Protein AF-A0A244CUK5-F1 (afdb_monomer_lite)

Radius of gyration: 18.72 Å; chains: 1; bounding box: 64×33×40 Å

Secondary structure (DSSP, 8-state):
--------------EEEEEEEE--TT--EEEEEETTT--EEEEEE-TT-SEEEEEE-GGGGSTTS-EEEEEE-SSSSS--EEEEEE-PEEEEGGG-

Foldseek 3Di:
DDDDDDPPPDPDFDKWFKDKAFAQLQQFKKWKAFPVPRHTPDIDTCPSPRIDIDIGGRVQQDQVGDIKMWTDDPPPPDDIDIDTSHGTDIDGPVVD

pLDDT: mean 86.73, std 11.19, range [50.38, 97.12]

Structure (mmCIF, N/CA/C/O backbone):
data_AF-A0A244CUK5-F1
#
_entry.id   AF-A0A244CUK5-F1
#
loop_
_atom_site.group_PDB
_atom_site.id
_atom_site.type_symbol
_atom_site.label_atom_id
_atom_site.label_alt_id
_atom_site.label_comp_id
_atom_site.label_asym_id
_atom_site.label_entity_id
_atom_site.label_seq_id
_atom_site.pdbx_PDB_ins_code
_atom_site.Cartn_x
_atom_site.Cartn_y
_atom_site.Cartn_z
_atom_site.occupancy
_atom_site.B_iso_or_equiv
_atom_site.auth_seq_id
_atom_site.auth_comp_id
_atom_site.auth_asym_id
_atom_site.auth_atom_id
_atom_site.pdbx_PDB_model_num
ATOM 1 N N . MET A 1 1 ? -50.022 21.338 20.702 1.00 50.38 1 MET A N 1
ATOM 2 C CA . MET A 1 1 ? -49.363 20.198 20.031 1.00 50.38 1 MET A CA 1
ATOM 3 C C . MET A 1 1 ? -47.882 20.530 19.966 1.00 50.38 1 MET A C 1
ATOM 5 O O . MET A 1 1 ? -47.525 21.461 19.260 1.00 50.38 1 MET A O 1
ATOM 9 N N . ILE A 1 2 ? -47.061 19.907 20.812 1.00 53.66 2 ILE A N 1
ATOM 10 C CA . ILE A 1 2 ? -45.627 20.213 20.910 1.00 53.66 2 ILE A CA 1
ATOM 11 C C . ILE A 1 2 ? -44.912 19.276 19.937 1.00 53.66 2 ILE A C 1
ATOM 13 O O . ILE A 1 2 ? -45.030 18.060 20.062 1.00 53.66 2 ILE A O 1
ATOM 17 N N . LEU A 1 3 ? -44.243 19.836 18.930 1.00 55.25 3 LEU A N 1
ATOM 18 C CA . LEU A 1 3 ? -43.384 19.070 18.033 1.00 55.25 3 LEU A CA 1
ATOM 19 C C . LEU A 1 3 ? -42.109 18.728 18.803 1.00 55.25 3 LEU A C 1
ATOM 21 O O . LEU A 1 3 ? -41.348 19.623 19.167 1.00 55.25 3 LEU A O 1
ATOM 25 N N . ASN A 1 4 ? -41.890 17.443 19.071 1.00 65.44 4 ASN A N 1
ATOM 26 C CA . ASN A 1 4 ? -40.603 16.986 19.574 1.00 65.44 4 ASN A CA 1
ATOM 27 C C . ASN A 1 4 ? -39.556 17.200 18.472 1.00 65.44 4 ASN A C 1
ATOM 29 O O . ASN A 1 4 ? -39.782 16.753 17.343 1.00 65.44 4 ASN A O 1
ATOM 33 N N . PRO A 1 5 ? -38.427 17.869 18.756 1.00 66.31 5 PRO A N 1
ATOM 34 C CA . PRO A 1 5 ? -37.363 17.994 17.777 1.00 66.31 5 PRO A CA 1
ATOM 35 C C . PRO A 1 5 ? -36.808 16.600 17.470 1.00 66.31 5 PRO A C 1
ATOM 37 O O . PRO A 1 5 ? -36.339 15.886 18.357 1.00 66.31 5 PRO A O 1
ATOM 40 N N . VAL A 1 6 ? -36.883 16.203 16.201 1.00 70.06 6 VAL A N 1
ATOM 41 C CA . VAL A 1 6 ? -36.191 15.018 15.695 1.00 70.06 6 VAL A CA 1
ATOM 42 C C . VAL A 1 6 ? -34.700 15.337 15.718 1.00 70.06 6 VAL A C 1
ATOM 44 O O . VAL A 1 6 ? -34.229 16.189 14.965 1.00 70.06 6 VAL A O 1
ATOM 47 N N . LEU A 1 7 ? -33.956 14.674 16.602 1.00 64.69 7 LEU A N 1
ATOM 48 C CA . LEU A 1 7 ? -32.498 14.689 16.573 1.00 64.69 7 LEU A CA 1
ATOM 49 C C . LEU A 1 7 ? -32.048 13.965 15.301 1.00 64.69 7 LEU A C 1
ATOM 51 O O . LEU A 1 7 ? -32.136 12.741 15.203 1.00 64.69 7 LEU A O 1
ATOM 55 N N . ILE A 1 8 ? -31.589 14.729 14.311 1.00 61.81 8 ILE A N 1
ATOM 56 C CA . ILE A 1 8 ? -30.888 14.177 13.153 1.00 61.81 8 ILE A CA 1
ATOM 57 C C . ILE A 1 8 ? -29.569 13.624 13.687 1.00 61.81 8 ILE A C 1
ATOM 59 O O . ILE A 1 8 ? -28.719 14.381 14.153 1.00 61.81 8 ILE A O 1
ATOM 63 N N . ASN A 1 9 ? -29.432 12.299 13.670 1.00 60.41 9 ASN A N 1
ATOM 64 C CA . ASN A 1 9 ? -28.214 11.611 14.070 1.00 60.41 9 ASN A CA 1
ATOM 65 C C . ASN A 1 9 ? -27.070 12.123 13.181 1.00 60.41 9 ASN A C 1
ATOM 67 O O . ASN A 1 9 ? -27.042 11.830 11.983 1.00 60.41 9 ASN A O 1
ATOM 71 N N . GLN A 1 10 ? -26.189 12.964 13.735 1.00 60.00 10 GLN A N 1
ATOM 72 C CA . GLN A 1 10 ? -25.032 13.476 13.008 1.00 60.00 10 GLN A CA 1
ATOM 73 C C . GLN A 1 10 ? -24.245 12.283 12.475 1.00 60.00 10 GLN A C 1
ATOM 75 O O . GLN A 1 10 ? -23.993 11.315 13.188 1.00 60.00 10 GLN A O 1
ATOM 80 N N . ALA A 1 11 ? -23.945 12.323 11.184 1.00 64.44 11 ALA A N 1
ATOM 81 C CA . ALA A 1 11 ? -23.496 11.176 10.427 1.00 64.44 11 ALA A CA 1
ATOM 82 C C . ALA A 1 11 ? -22.232 10.559 11.066 1.00 64.44 11 ALA A C 1
ATOM 84 O O . ALA A 1 11 ? -21.144 11.079 10.860 1.00 64.44 11 ALA A O 1
ATOM 85 N N . ALA A 1 12 ? -22.360 9.418 11.756 1.00 73.56 12 ALA A N 1
ATOM 86 C CA . ALA A 1 12 ? -21.266 8.744 12.470 1.00 73.56 12 ALA A CA 1
ATOM 87 C C . ALA A 1 12 ? -20.005 8.597 11.603 1.00 73.56 12 ALA A C 1
ATOM 89 O O . ALA A 1 12 ? -20.093 8.016 10.520 1.00 73.56 12 ALA A O 1
ATOM 90 N N . THR A 1 13 ? -18.875 9.157 12.036 1.00 79.38 13 THR A N 1
ATOM 91 C CA . THR A 1 13 ? -17.600 9.090 11.306 1.00 79.38 13 THR A CA 1
ATOM 92 C C . THR A 1 13 ? -17.207 7.632 11.073 1.00 79.38 13 THR A C 1
ATOM 94 O O . THR A 1 13 ? -17.436 6.777 11.933 1.00 79.38 13 THR A O 1
ATOM 97 N N . VAL A 1 14 ? -16.658 7.323 9.896 1.00 89.19 14 VAL A N 1
ATOM 98 C CA . VAL A 1 14 ? -16.207 5.961 9.577 1.00 89.19 14 VAL A CA 1
ATOM 99 C C . VAL A 1 14 ? -14.696 6.014 9.373 1.00 89.19 14 VAL A C 1
ATOM 101 O O . VAL A 1 14 ? -14.240 6.250 8.252 1.00 89.19 14 VAL A O 1
ATOM 104 N N . PRO A 1 15 ? -13.907 5.861 10.454 1.00 92.38 15 PRO A N 1
ATOM 105 C CA . PRO A 1 15 ? -12.462 5.970 10.366 1.00 92.38 15 PRO A CA 1
ATOM 106 C C . PRO A 1 15 ? -11.877 4.806 9.561 1.00 92.38 15 PRO A C 1
ATOM 108 O O . PRO A 1 15 ? -12.266 3.649 9.736 1.00 92.38 15 PRO A O 1
ATOM 111 N N . ALA A 1 16 ? -10.914 5.117 8.704 1.00 95.12 16 ALA A N 1
ATOM 112 C CA . ALA A 1 16 ? -10.184 4.163 7.885 1.00 95.12 16 ALA A CA 1
ATOM 113 C C . ALA A 1 16 ? -8.715 4.569 7.746 1.00 95.12 16 ALA A C 1
ATOM 115 O O . ALA A 1 16 ? -8.307 5.659 8.149 1.00 95.12 16 ALA A O 1
ATOM 116 N N . SER A 1 17 ? -7.935 3.667 7.163 1.00 95.62 17 SER A N 1
ATOM 117 C CA . SER A 1 17 ? -6.534 3.881 6.834 1.00 95.62 17 SER A CA 1
ATOM 118 C C . SER A 1 17 ? -6.397 4.222 5.358 1.00 95.62 17 SER A C 1
ATOM 120 O O . SER A 1 17 ? -6.954 3.525 4.513 1.00 95.62 17 SER A O 1
ATOM 122 N N . LEU A 1 18 ? -5.639 5.262 5.034 1.00 95.94 18 LEU A N 1
ATOM 123 C CA . LEU A 1 18 ? -5.354 5.676 3.668 1.00 95.94 18 LEU A CA 1
ATOM 124 C C . LEU A 1 18 ? -3.861 5.568 3.380 1.00 95.94 18 LEU A C 1
ATOM 126 O O . LEU A 1 18 ? -3.036 6.200 4.036 1.00 95.94 18 LEU A O 1
ATOM 130 N N . LEU A 1 19 ? -3.531 4.774 2.369 1.00 95.81 19 LEU A N 1
ATOM 131 C CA . LEU A 1 19 ? -2.199 4.712 1.798 1.00 95.81 19 LEU A CA 1
ATOM 132 C C . LEU A 1 19 ? -2.113 5.688 0.627 1.00 95.81 19 LEU A C 1
ATOM 134 O O . LEU A 1 19 ? -2.828 5.534 -0.365 1.00 95.81 19 LEU A O 1
ATOM 138 N N . HIS A 1 20 ? -1.202 6.650 0.738 1.00 94.25 20 HIS A N 1
ATOM 139 C CA . HIS A 1 20 ? -0.734 7.464 -0.375 1.00 94.25 20 HIS A CA 1
ATOM 140 C C . HIS A 1 20 ? 0.562 6.867 -0.904 1.00 94.25 20 HIS A C 1
ATOM 142 O O . HIS A 1 20 ? 1.560 6.818 -0.187 1.00 94.25 20 HIS A O 1
ATOM 148 N N . LEU A 1 21 ? 0.544 6.413 -2.151 1.00 92.25 21 LEU A N 1
ATOM 149 C CA . LEU A 1 21 ? 1.711 5.832 -2.791 1.00 92.25 21 LEU A CA 1
ATOM 150 C C . LEU A 1 21 ? 2.124 6.699 -3.979 1.00 92.25 21 LEU A C 1
ATOM 152 O O . LEU A 1 21 ? 1.352 6.858 -4.921 1.00 92.25 21 LEU A O 1
ATOM 156 N N . ASP A 1 22 ? 3.334 7.247 -3.905 1.00 91.69 22 ASP A N 1
ATOM 157 C CA . ASP A 1 22 ? 4.001 7.925 -5.016 1.00 91.69 22 ASP A CA 1
ATOM 158 C C . ASP A 1 22 ? 4.975 6.933 -5.660 1.00 91.69 22 ASP A C 1
ATOM 1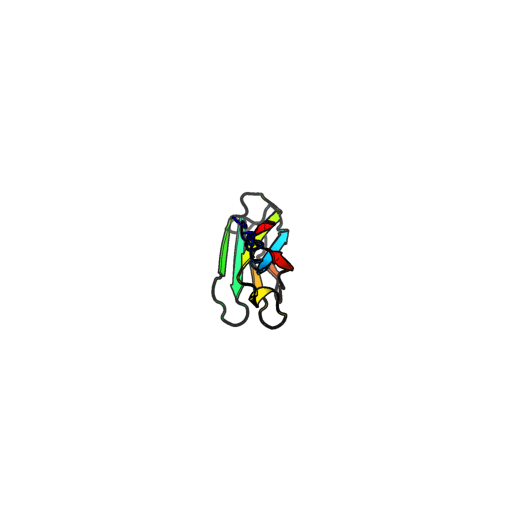60 O O . ASP A 1 22 ? 6.006 6.577 -5.081 1.00 91.69 22 ASP A O 1
ATOM 164 N N . VAL A 1 23 ? 4.574 6.388 -6.805 1.00 87.31 23 VAL A N 1
ATOM 165 C CA . VAL A 1 23 ? 5.342 5.421 -7.586 1.00 87.31 23 VAL A CA 1
ATOM 166 C C . VAL A 1 23 ? 5.966 6.100 -8.792 1.00 87.31 23 VAL A C 1
ATOM 168 O O . VAL A 1 23 ? 5.416 7.043 -9.362 1.00 87.31 23 VAL A O 1
ATOM 171 N N . ASP A 1 24 ? 7.098 5.557 -9.232 1.00 82.75 24 ASP A N 1
ATOM 172 C CA . ASP A 1 24 ? 7.624 5.881 -10.551 1.00 82.75 24 ASP A CA 1
ATOM 173 C C . ASP A 1 24 ? 6.543 5.560 -11.602 1.00 82.75 24 ASP A C 1
ATOM 175 O O . ASP A 1 24 ? 6.033 4.437 -11.602 1.00 82.75 24 ASP A O 1
ATOM 179 N N . PRO A 1 25 ? 6.152 6.503 -12.476 1.00 80.50 25 PRO A N 1
ATOM 180 C CA . PRO A 1 25 ? 5.165 6.226 -13.514 1.00 80.50 25 PRO A CA 1
ATOM 181 C C . PRO A 1 25 ? 5.614 5.144 -14.509 1.00 80.50 25 PRO A C 1
ATOM 183 O O . PRO A 1 25 ? 4.755 4.583 -15.187 1.00 80.50 25 PRO A O 1
ATOM 186 N N . ASN A 1 26 ? 6.913 4.830 -14.583 1.00 81.56 26 ASN A N 1
ATOM 187 C CA . ASN A 1 26 ? 7.424 3.709 -15.373 1.00 81.56 26 ASN A CA 1
ATOM 188 C C . ASN A 1 26 ? 7.299 2.362 -14.649 1.00 81.56 26 ASN A C 1
ATOM 190 O O . ASN A 1 26 ? 7.369 1.330 -15.301 1.00 81.56 26 ASN A O 1
ATOM 194 N N . ALA A 1 27 ? 7.087 2.338 -13.326 1.00 81.31 27 ALA A N 1
ATOM 195 C CA . ALA A 1 27 ? 6.779 1.084 -12.643 1.00 81.31 27 ALA A CA 1
ATOM 196 C C . ALA A 1 27 ? 5.467 0.538 -13.201 1.00 81.31 27 ALA A C 1
ATOM 198 O O . ALA A 1 27 ? 4.521 1.301 -13.358 1.00 81.31 27 ALA A O 1
ATOM 199 N N . GLU A 1 28 ? 5.360 -0.758 -13.468 1.00 84.12 28 GLU A N 1
ATOM 200 C CA . GLU A 1 28 ? 4.200 -1.289 -14.196 1.00 84.12 28 GLU A CA 1
ATOM 201 C C . GLU A 1 28 ? 3.090 -1.774 -13.265 1.00 84.12 28 GLU A C 1
ATOM 203 O O . GLU A 1 28 ? 1.895 -1.608 -13.551 1.00 84.12 28 GLU A O 1
ATOM 208 N N . ARG A 1 29 ? 3.466 -2.345 -12.116 1.00 91.25 29 ARG A N 1
ATOM 209 C CA . ARG A 1 29 ? 2.518 -2.804 -11.097 1.00 91.25 29 ARG A CA 1
ATOM 210 C C . ARG A 1 29 ? 3.072 -2.703 -9.687 1.00 91.25 29 ARG A C 1
ATOM 212 O O . ARG A 1 29 ? 4.277 -2.756 -9.454 1.00 91.25 29 ARG A O 1
ATOM 219 N N . PHE A 1 30 ? 2.157 -2.634 -8.730 1.00 94.44 30 PHE A N 1
ATOM 220 C CA . PHE A 1 30 ? 2.488 -2.658 -7.316 1.00 94.44 30 PHE A CA 1
ATOM 221 C C . PHE A 1 30 ? 1.584 -3.608 -6.540 1.00 94.44 30 PHE A C 1
ATOM 223 O O . PHE A 1 30 ? 0.430 -3.855 -6.901 1.00 94.44 30 PHE A O 1
ATOM 230 N N . MET A 1 31 ? 2.128 -4.141 -5.454 1.00 96.06 31 MET A N 1
ATOM 231 C CA . MET A 1 31 ? 1.420 -4.968 -4.491 1.00 96.06 31 MET A CA 1
ATOM 232 C C . MET A 1 31 ? 1.559 -4.363 -3.107 1.00 96.06 31 MET A C 1
ATOM 234 O O . MET A 1 31 ? 2.621 -3.867 -2.741 1.00 96.06 31 MET A O 1
ATOM 238 N N . VAL A 1 32 ? 0.488 -4.451 -2.332 1.00 96.88 32 VAL A N 1
ATOM 239 C CA . VAL A 1 32 ? 0.481 -4.109 -0.915 1.00 96.88 32 VAL A CA 1
ATOM 240 C C . VAL A 1 32 ? 0.167 -5.376 -0.147 1.00 96.88 32 VAL A C 1
ATOM 242 O O . VAL A 1 32 ? -0.840 -6.039 -0.415 1.00 96.88 32 VAL A O 1
ATOM 245 N N . ILE A 1 33 ? 1.034 -5.720 0.795 1.00 97.12 33 ILE A N 1
ATOM 246 C CA . ILE A 1 33 ? 0.899 -6.916 1.616 1.00 97.12 33 ILE A CA 1
ATOM 247 C C . ILE 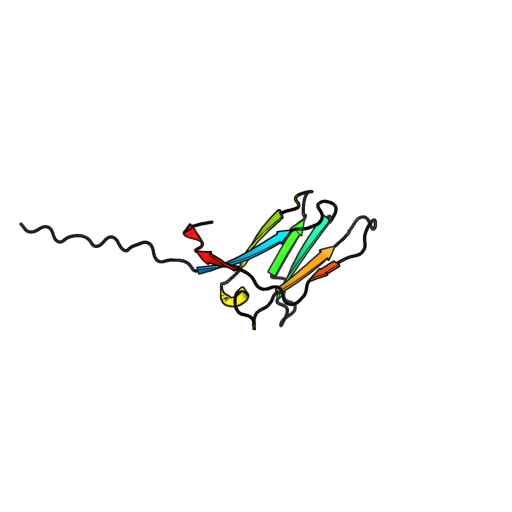A 1 33 ? 0.851 -6.551 3.096 1.00 97.12 33 ILE A C 1
ATOM 249 O O . ILE A 1 33 ? 1.450 -5.570 3.546 1.00 97.12 33 ILE A O 1
ATOM 253 N N . ASP A 1 34 ? 0.159 -7.385 3.860 1.00 95.75 34 ASP A N 1
ATOM 254 C CA . ASP A 1 34 ? 0.233 -7.376 5.310 1.00 95.75 34 ASP A CA 1
ATOM 255 C C . ASP A 1 34 ? 1.617 -7.878 5.732 1.00 95.75 34 ASP A C 1
ATOM 257 O O . ASP A 1 34 ? 1.990 -9.020 5.456 1.00 95.75 34 ASP A O 1
ATOM 261 N N . ARG A 1 35 ? 2.395 -7.029 6.406 1.00 93.75 35 ARG A N 1
ATOM 262 C CA . ARG A 1 35 ? 3.787 -7.341 6.749 1.00 93.75 35 ARG A CA 1
ATOM 263 C C . ARG A 1 35 ? 3.920 -8.548 7.681 1.00 93.75 35 ARG A C 1
ATOM 265 O O . ARG A 1 35 ? 4.912 -9.269 7.622 1.00 93.75 35 ARG A O 1
ATOM 272 N N . LYS A 1 36 ? 2.953 -8.755 8.579 1.00 91.88 36 LYS A N 1
ATOM 273 C CA . LYS A 1 36 ? 3.018 -9.810 9.602 1.00 91.88 36 LYS A CA 1
ATOM 274 C C . LYS A 1 36 ? 2.669 -11.176 9.035 1.00 91.88 36 LYS A C 1
ATOM 276 O O . LYS A 1 36 ? 3.254 -12.175 9.442 1.00 91.88 36 LYS A O 1
ATOM 281 N N . THR A 1 37 ? 1.694 -11.216 8.136 1.00 93.88 37 THR A N 1
ATOM 282 C CA . THR A 1 37 ? 1.115 -12.466 7.626 1.00 93.88 37 THR A CA 1
ATOM 283 C C . THR A 1 37 ? 1.528 -12.788 6.194 1.00 93.88 37 THR A C 1
ATOM 285 O O . THR A 1 37 ? 1.263 -13.893 5.730 1.00 93.88 37 THR A O 1
ATOM 288 N N . ALA A 1 38 ? 2.161 -11.840 5.496 1.00 94.06 38 ALA A N 1
ATOM 289 C CA . ALA A 1 38 ? 2.425 -11.880 4.059 1.00 94.06 38 ALA A CA 1
ATOM 290 C C . ALA A 1 38 ? 1.155 -12.022 3.195 1.00 94.06 38 ALA A C 1
ATOM 292 O O . ALA A 1 38 ? 1.234 -12.382 2.019 1.00 94.06 38 ALA A O 1
ATOM 293 N N . ALA A 1 39 ? -0.026 -11.734 3.755 1.00 96.31 39 ALA A N 1
ATOM 294 C CA . ALA A 1 39 ? -1.271 -11.754 3.005 1.00 96.31 39 ALA A CA 1
ATOM 295 C C . ALA A 1 39 ? -1.284 -10.621 1.970 1.00 96.31 39 ALA A C 1
ATOM 297 O O . ALA A 1 39 ? -0.991 -9.471 2.295 1.00 96.31 39 ALA A O 1
ATOM 298 N N . LEU A 1 40 ? -1.657 -10.935 0.728 1.00 96.94 40 LEU A N 1
ATOM 299 C CA . LEU A 1 40 ? -1.867 -9.926 -0.306 1.00 96.94 40 LEU A CA 1
ATOM 300 C C . LEU A 1 40 ? -3.136 -9.129 0.008 1.00 96.94 40 LEU A C 1
ATOM 302 O O . LEU A 1 40 ? -4.228 -9.694 0.036 1.00 96.94 40 LEU A O 1
ATOM 306 N N . LEU A 1 41 ? -2.989 -7.823 0.218 1.00 96.81 41 LEU A N 1
ATOM 307 C CA . LEU A 1 41 ? -4.100 -6.921 0.526 1.00 96.81 41 LEU A CA 1
ATOM 308 C C . LEU A 1 41 ? -4.567 -6.150 -0.706 1.00 96.81 41 LEU A C 1
ATOM 310 O O . LEU A 1 41 ? -5.757 -5.884 -0.854 1.00 96.81 41 LEU A O 1
ATOM 314 N N . TYR A 1 42 ? -3.637 -5.782 -1.589 1.00 96.62 42 TYR A N 1
ATOM 315 C CA . TYR A 1 42 ? -3.944 -5.040 -2.807 1.00 96.62 42 TYR A CA 1
ATOM 316 C C . TYR A 1 42 ? -2.938 -5.340 -3.918 1.00 96.62 42 TYR A C 1
ATOM 318 O O . TYR A 1 42 ? -1.761 -5.580 -3.657 1.00 96.62 42 TYR A O 1
ATOM 326 N N . HIS A 1 43 ? -3.400 -5.294 -5.164 1.00 95.62 43 HIS A N 1
ATOM 327 C CA . HIS A 1 43 ? -2.574 -5.445 -6.355 1.00 95.62 43 HIS A CA 1
ATOM 328 C C . HIS A 1 43 ? -3.200 -4.648 -7.499 1.00 95.62 43 HIS A C 1
ATOM 330 O O . HIS A 1 43 ? -4.379 -4.833 -7.800 1.00 95.62 43 HIS A O 1
ATOM 336 N N . SER A 1 44 ? -2.414 -3.787 -8.143 1.00 93.50 44 SER A N 1
ATOM 337 C CA . SER A 1 44 ? -2.852 -3.061 -9.335 1.00 93.50 44 SER A CA 1
ATOM 338 C C . SER A 1 44 ? -1.690 -2.753 -10.270 1.00 93.50 44 SER A C 1
ATOM 340 O O . SER A 1 44 ? -0.537 -2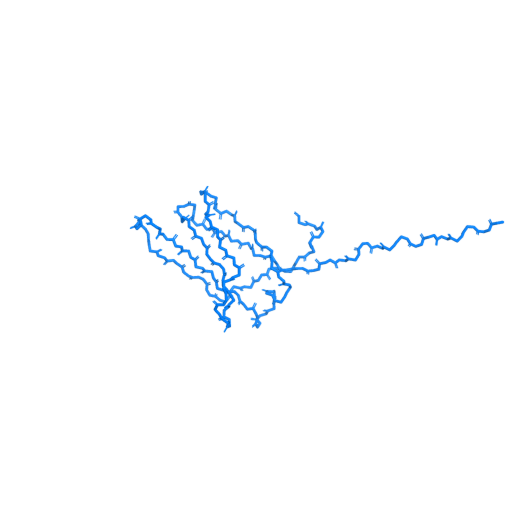.660 -9.848 1.00 93.50 44 SER A O 1
ATOM 342 N N . LYS A 1 45 ? -2.025 -2.543 -11.546 1.00 91.62 45 LYS A N 1
ATOM 343 C CA . LYS A 1 45 ? -1.147 -1.851 -12.490 1.00 91.62 45 LYS A CA 1
ATOM 344 C C . LYS A 1 45 ? -1.141 -0.353 -12.190 1.00 91.62 45 LYS A C 1
ATOM 346 O O . LYS A 1 45 ? -2.154 0.182 -11.735 1.00 91.62 45 LYS A O 1
ATOM 351 N N . THR A 1 46 ? -0.031 0.317 -12.467 1.00 89.31 46 THR A N 1
ATOM 352 C CA . THR A 1 46 ? 0.106 1.775 -12.294 1.00 89.31 46 THR A CA 1
ATOM 353 C C . THR A 1 46 ? -0.542 2.556 -13.440 1.00 89.31 46 THR A C 1
ATOM 355 O O . THR A 1 46 ? -1.022 3.666 -13.233 1.00 89.31 46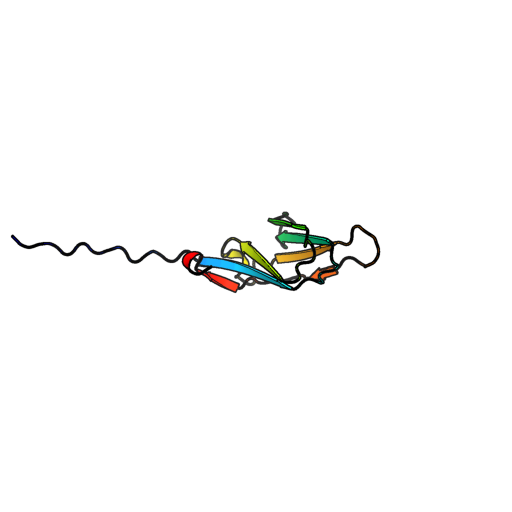 THR A O 1
ATOM 358 N N . LEU A 1 47 ? -0.567 1.972 -14.647 1.00 87.12 47 LEU A N 1
ATOM 359 C CA . LEU A 1 47 ? -1.075 2.582 -15.883 1.00 87.12 47 LEU A CA 1
ATOM 360 C C . LEU A 1 47 ? -0.468 3.971 -16.171 1.00 87.12 47 LEU A C 1
ATOM 362 O O . LEU A 1 47 ? -1.161 4.857 -16.672 1.00 87.12 47 LEU A O 1
ATOM 366 N N . GLY A 1 48 ? 0.807 4.178 -15.822 1.00 83.44 48 GLY A N 1
ATOM 367 C CA . GLY A 1 48 ? 1.498 5.460 -16.002 1.00 83.44 48 GLY A CA 1
ATOM 368 C C . GLY A 1 48 ? 1.109 6.547 -14.993 1.00 83.44 48 GLY A C 1
ATOM 369 O O . GLY A 1 48 ? 1.502 7.701 -15.154 1.00 83.44 48 GLY A O 1
ATOM 370 N N . GLN A 1 49 ? 0.318 6.220 -13.965 1.00 87.56 49 GLN A N 1
ATOM 371 C CA . GLN A 1 49 ? -0.032 7.147 -12.888 1.00 87.56 49 GLN A CA 1
ATOM 372 C C . GLN A 1 49 ? 0.998 7.061 -11.764 1.00 87.56 49 GLN A C 1
ATOM 374 O O . GLN A 1 49 ? 1.265 5.973 -11.256 1.00 87.56 49 GLN A O 1
ATOM 379 N N . SER A 1 50 ? 1.521 8.209 -11.332 1.00 88.25 50 SER A N 1
ATOM 380 C CA . SER A 1 50 ? 2.472 8.273 -10.215 1.00 88.25 50 SER A CA 1
ATOM 381 C C . SER A 1 50 ? 1.792 8.185 -8.851 1.00 88.25 50 SER A C 1
ATOM 383 O O . SER A 1 50 ? 2.334 7.597 -7.931 1.00 88.25 50 SER A O 1
ATOM 385 N N . ILE A 1 51 ? 0.583 8.731 -8.696 1.00 92.12 51 ILE A N 1
ATOM 386 C CA . ILE A 1 51 ? -0.076 8.808 -7.385 1.00 92.12 51 ILE A CA 1
ATOM 387 C C . ILE A 1 51 ? -1.220 7.807 -7.307 1.00 92.12 51 ILE A C 1
ATOM 389 O O . ILE A 1 51 ? -2.209 7.927 -8.029 1.00 92.12 51 ILE A O 1
ATOM 393 N N . HIS A 1 52 ? -1.123 6.886 -6.351 1.00 93.44 52 HIS A N 1
ATOM 394 C CA . HIS A 1 52 ? -2.163 5.913 -6.028 1.00 93.44 52 HIS A CA 1
ATOM 395 C C . HIS A 1 52 ? -2.676 6.133 -4.610 1.00 93.44 52 HIS A C 1
ATOM 397 O O . HIS A 1 52 ? -1.909 6.403 -3.684 1.00 93.44 52 HIS A O 1
ATOM 403 N N . LYS A 1 53 ? -3.992 6.005 -4.441 1.00 94.75 53 LYS A N 1
ATOM 404 C CA . LYS A 1 53 ? -4.664 6.081 -3.142 1.00 94.75 53 LYS A CA 1
ATOM 405 C C . LYS A 1 53 ? -5.411 4.785 -2.892 1.00 94.75 53 LYS A C 1
ATOM 407 O O . LYS A 1 53 ? -6.281 4.422 -3.681 1.00 94.75 53 LYS A O 1
ATOM 412 N N . VAL A 1 54 ? -5.086 4.104 -1.799 1.00 95.25 54 VAL A N 1
ATOM 413 C CA . VAL A 1 54 ? -5.728 2.835 -1.433 1.00 95.25 54 VAL A CA 1
ATOM 414 C C . VAL A 1 54 ? -6.224 2.914 0.002 1.00 95.25 54 VAL A C 1
ATOM 416 O O . VAL A 1 54 ? -5.485 3.313 0.899 1.00 95.25 54 VAL A O 1
ATOM 419 N N . VAL A 1 55 ? -7.486 2.546 0.212 1.00 95.94 55 VAL A N 1
ATOM 420 C CA . VAL A 1 55 ? -8.115 2.544 1.535 1.00 95.94 55 VAL A CA 1
ATOM 421 C C . VAL A 1 55 ? -8.059 1.138 2.123 1.00 95.94 55 VAL A C 1
ATOM 423 O O . VAL A 1 55 ? -8.431 0.164 1.471 1.00 95.94 55 VAL A O 1
ATOM 426 N N . PHE A 1 56 ? -7.634 1.052 3.377 1.00 95.19 56 PHE A N 1
ATOM 427 C CA . PHE A 1 56 ? -7.544 -0.165 4.170 1.00 95.19 56 PHE A CA 1
ATOM 428 C C . PHE A 1 56 ? -8.323 -0.027 5.492 1.00 95.19 56 PHE A C 1
ATOM 430 O O . PHE A 1 56 ? -8.686 1.083 5.899 1.00 95.19 56 PHE A O 1
ATOM 437 N N . PRO A 1 57 ? -8.576 -1.142 6.206 1.00 94.19 57 PRO A N 1
ATOM 438 C CA . PRO A 1 57 ? -9.085 -1.090 7.574 1.00 94.19 57 PRO A CA 1
ATOM 439 C C . PRO A 1 57 ? -8.182 -0.253 8.491 1.00 94.19 57 PRO A C 1
ATOM 441 O O . PRO A 1 57 ? -6.961 -0.333 8.382 1.00 94.19 57 PRO A O 1
ATOM 444 N N . LEU A 1 58 ? -8.787 0.467 9.444 1.00 94.50 58 LEU A N 1
ATOM 445 C CA . LEU A 1 58 ? -8.121 1.407 10.367 1.00 94.50 58 LEU A CA 1
ATOM 446 C C . LEU A 1 58 ? -6.883 0.841 11.089 1.00 94.50 58 LEU A C 1
ATOM 448 O O . LEU A 1 58 ? -5.991 1.587 11.491 1.00 94.50 58 LEU A O 1
ATOM 452 N N . GLN A 1 59 ? -6.820 -0.480 11.272 1.00 93.88 59 GLN A N 1
ATOM 453 C CA . GLN A 1 59 ? -5.687 -1.137 11.919 1.00 93.88 59 GLN A CA 1
ATOM 454 C C . GLN A 1 59 ? -4.349 -0.808 11.239 1.00 93.88 59 GLN A C 1
ATOM 456 O O . GLN A 1 59 ? -3.347 -0.721 11.936 1.00 93.88 59 GLN A O 1
ATOM 461 N N . TYR A 1 60 ? -4.330 -0.543 9.927 1.00 95.38 60 TYR A N 1
ATOM 462 C CA . TYR A 1 60 ? -3.101 -0.253 9.180 1.00 95.38 60 TYR A CA 1
ATOM 463 C C . TYR A 1 60 ? -2.546 1.170 9.384 1.00 95.38 60 TYR A C 1
ATOM 465 O O . TYR A 1 60 ? -1.518 1.535 8.811 1.00 95.38 60 TYR A O 1
ATOM 473 N N . SER A 1 61 ? -3.203 1.974 10.223 1.00 93.62 61 SER A N 1
ATOM 474 C CA . SER A 1 61 ? -2.703 3.261 10.723 1.00 93.62 61 SER A CA 1
ATOM 475 C C . SER A 1 61 ? -2.057 3.161 12.106 1.00 93.62 61 SER A C 1
ATOM 477 O O . SER A 1 61 ? -1.639 4.171 12.669 1.00 93.62 61 SER A O 1
ATOM 479 N N . ILE A 1 62 ? -1.968 1.956 12.676 1.00 90.31 62 ILE A N 1
ATOM 480 C CA . ILE A 1 62 ? -1.354 1.712 13.983 1.00 90.31 62 ILE A CA 1
ATOM 481 C C . ILE A 1 62 ? 0.057 1.138 13.761 1.00 90.31 62 ILE A C 1
ATOM 483 O O . ILE A 1 62 ? 0.198 0.222 12.951 1.00 90.31 62 ILE A O 1
ATOM 487 N N . PRO A 1 63 ? 1.101 1.605 14.479 1.00 83.19 63 PRO A N 1
ATOM 488 C CA . PRO A 1 63 ? 2.493 1.191 14.245 1.00 83.19 63 PRO A CA 1
ATOM 489 C C . PRO A 1 63 ? 2.733 -0.326 14.201 1.00 83.19 63 PRO A C 1
ATOM 491 O O . PRO A 1 63 ? 3.568 -0.811 13.437 1.00 83.19 63 PRO A O 1
ATOM 494 N N . ASP A 1 64 ? 1.968 -1.092 14.980 1.00 78.69 64 ASP A N 1
ATOM 495 C CA . ASP A 1 64 ? 2.092 -2.547 15.048 1.00 78.69 64 ASP A CA 1
ATOM 496 C C . ASP A 1 64 ? 1.489 -3.282 13.843 1.00 78.69 64 ASP A C 1
ATOM 498 O O . ASP A 1 64 ? 1.733 -4.475 13.676 1.00 78.69 64 ASP A O 1
ATOM 502 N N . ALA A 1 65 ? 0.701 -2.629 12.997 1.00 75.56 65 ALA A N 1
ATOM 503 C CA . ALA A 1 65 ? 0.081 -3.220 11.814 1.00 75.56 65 ALA A CA 1
ATOM 504 C C . ALA A 1 65 ? 0.534 -2.445 10.573 1.00 75.56 65 ALA A C 1
ATOM 506 O O . ALA A 1 65 ? -0.227 -1.729 9.937 1.00 75.56 65 ALA A O 1
ATOM 507 N N . SER A 1 66 ? 1.819 -2.586 10.253 1.00 85.06 66 SER A N 1
ATOM 508 C CA . SER A 1 66 ? 2.417 -1.965 9.073 1.00 85.06 66 SER A CA 1
ATOM 509 C C . SER A 1 66 ? 2.209 -2.793 7.808 1.00 85.06 66 SER A C 1
ATOM 511 O O . SER A 1 66 ? 2.031 -4.015 7.833 1.00 85.06 66 SER A O 1
ATOM 513 N N . LEU A 1 67 ? 2.254 -2.089 6.688 1.00 95.81 67 LEU A N 1
ATOM 514 C CA . LEU A 1 67 ? 2.204 -2.633 5.346 1.00 95.81 67 LEU A CA 1
ATOM 515 C C . LEU A 1 67 ? 3.615 -2.785 4.782 1.00 95.81 67 LEU A C 1
ATOM 517 O O . LEU A 1 67 ? 4.551 -2.093 5.189 1.00 95.81 67 LEU A O 1
ATOM 521 N N . CYS A 1 68 ? 3.741 -3.664 3.798 1.00 95.88 68 CYS A N 1
ATOM 522 C CA . CYS A 1 68 ? 4.875 -3.681 2.889 1.00 95.88 68 CYS A CA 1
ATOM 523 C C . CYS A 1 68 ? 4.359 -3.459 1.465 1.00 95.88 68 CYS A C 1
ATOM 525 O O . CYS A 1 68 ? 3.329 -4.016 1.074 1.00 95.88 68 CYS A O 1
ATOM 527 N N . VAL A 1 69 ? 5.053 -2.614 0.706 1.00 95.44 69 VAL A N 1
ATOM 528 C CA . VAL A 1 69 ? 4.725 -2.305 -0.686 1.00 95.44 69 VAL A CA 1
ATOM 529 C C . VAL A 1 69 ? 5.841 -2.816 -1.580 1.00 95.44 69 VAL A C 1
ATOM 531 O O . VAL A 1 69 ? 7.011 -2.525 -1.342 1.00 95.44 69 VAL A O 1
ATOM 534 N N . LEU A 1 70 ? 5.475 -3.557 -2.621 1.00 94.00 70 LEU A N 1
ATOM 535 C CA . LEU A 1 70 ? 6.392 -4.038 -3.648 1.00 94.00 70 LEU A CA 1
ATOM 536 C C . LEU A 1 70 ? 6.029 -3.414 -4.989 1.00 94.00 70 LEU A C 1
ATOM 538 O O . LEU A 1 70 ? 4.866 -3.444 -5.387 1.00 94.00 70 LEU A O 1
ATOM 542 N N . LEU A 1 71 ? 7.029 -2.894 -5.686 1.00 92.50 71 LEU A N 1
ATOM 543 C CA . LEU A 1 71 ? 6.950 -2.427 -7.061 1.00 92.50 71 LEU A CA 1
ATOM 544 C C . LEU A 1 71 ? 7.618 -3.464 -7.948 1.00 92.50 71 LEU A C 1
ATOM 546 O O . LEU A 1 71 ? 8.753 -3.869 -7.682 1.00 92.50 71 LEU A O 1
ATOM 550 N N . PHE A 1 72 ? 6.904 -3.886 -8.982 1.0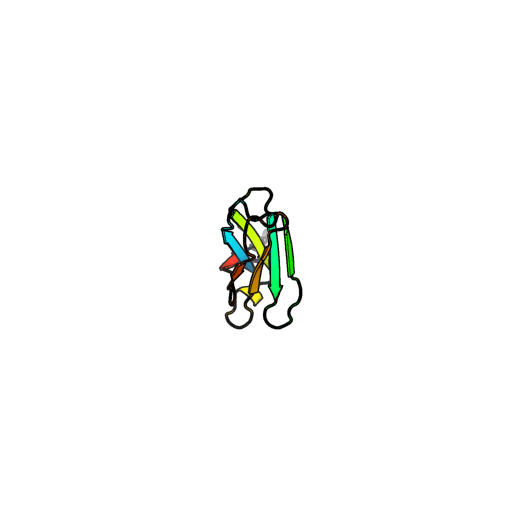0 88.31 72 PHE A N 1
ATOM 551 C CA . PHE A 1 72 ? 7.412 -4.828 -9.962 1.00 88.31 72 PHE A CA 1
ATOM 552 C C . PHE A 1 72 ? 7.528 -4.177 -11.326 1.00 88.31 72 PHE A C 1
ATOM 554 O O . PHE A 1 72 ? 6.701 -3.352 -11.722 1.00 88.31 72 PHE A O 1
ATOM 561 N N . ASP A 1 73 ? 8.547 -4.664 -12.007 1.00 82.50 73 ASP A N 1
ATOM 562 C CA . ASP A 1 73 ? 8.884 -4.403 -13.384 1.00 82.50 73 ASP A CA 1
ATOM 563 C C . ASP A 1 73 ? 8.702 -5.725 -14.142 1.00 82.50 73 ASP A C 1
ATOM 565 O O . ASP A 1 73 ? 9.281 -6.757 -13.785 1.00 82.50 73 ASP A O 1
ATOM 569 N N . ASP A 1 74 ? 7.787 -5.735 -15.094 1.00 83.69 74 ASP A N 1
ATOM 570 C CA . ASP A 1 74 ? 7.455 -6.840 -15.988 1.00 83.69 74 ASP A CA 1
ATOM 571 C C . ASP A 1 74 ? 8.263 -6.765 -17.307 1.00 83.69 74 ASP A C 1
ATOM 573 O O . ASP A 1 74 ? 8.518 -7.817 -17.909 1.00 83.69 74 ASP A O 1
ATOM 577 N N . ASP A 1 75 ? 8.709 -5.577 -17.736 1.00 84.00 75 ASP A N 1
ATOM 578 C CA . ASP A 1 75 ? 9.500 -5.358 -18.962 1.00 84.00 75 ASP A CA 1
ATOM 579 C C . ASP A 1 75 ? 11.027 -5.532 -18.798 1.00 84.00 75 ASP A C 1
ATOM 581 O O . ASP A 1 75 ? 11.728 -5.765 -19.790 1.00 84.00 75 ASP A O 1
ATOM 585 N N . ARG A 1 76 ? 11.513 -5.601 -17.549 1.00 80.12 76 ARG A N 1
ATOM 586 C CA . ARG A 1 76 ? 12.919 -5.812 -17.150 1.00 80.12 76 ARG A CA 1
ATOM 587 C C . ARG A 1 76 ? 13.826 -4.618 -17.444 1.00 80.12 76 ARG A C 1
ATOM 589 O O . ARG A 1 76 ? 15.045 -4.800 -17.538 1.00 80.12 76 ARG A O 1
ATOM 596 N N . GLU A 1 77 ? 13.265 -3.429 -17.613 1.00 82.06 77 GLU A N 1
ATOM 597 C CA . GLU A 1 77 ? 14.034 -2.194 -17.713 1.00 82.06 77 GLU A CA 1
ATOM 598 C C . GLU A 1 77 ? 14.563 -1.740 -16.345 1.00 82.06 77 GLU A C 1
ATOM 600 O O . GLU A 1 77 ? 15.644 -1.143 -16.265 1.00 82.06 77 GLU A O 1
ATOM 605 N N . PHE A 1 78 ? 13.863 -2.080 -15.259 1.00 81.38 78 PHE A N 1
ATOM 606 C CA . PHE A 1 78 ? 14.205 -1.679 -13.900 1.00 81.38 78 PHE A CA 1
ATOM 607 C C . PHE A 1 78 ? 14.174 -2.834 -12.894 1.00 81.38 78 PHE A C 1
ATOM 609 O O . PHE A 1 78 ? 13.543 -3.873 -13.057 1.00 81.38 78 PHE A O 1
ATOM 616 N N . GLU A 1 79 ? 14.878 -2.637 -11.781 1.00 84.00 79 GLU A N 1
ATOM 617 C CA . GLU A 1 79 ? 14.835 -3.571 -10.658 1.00 84.00 79 GLU A CA 1
ATOM 618 C C . GLU A 1 79 ? 13.566 -3.370 -9.826 1.00 84.00 79 GLU A C 1
ATOM 620 O O . GLU A 1 79 ? 13.122 -2.241 -9.586 1.00 84.00 79 GLU A O 1
ATOM 625 N N . SER A 1 80 ? 13.036 -4.471 -9.288 1.00 87.38 80 SER A N 1
ATOM 626 C CA . SER A 1 80 ? 11.954 -4.404 -8.305 1.00 87.38 80 SER A CA 1
ATOM 627 C C . SER A 1 80 ? 12.378 -3.595 -7.075 1.00 87.38 80 SER A C 1
ATOM 629 O O . SER A 1 80 ? 13.528 -3.662 -6.629 1.00 87.38 80 SER A O 1
ATOM 631 N N . LYS A 1 81 ? 11.435 -2.858 -6.485 1.00 90.75 81 LYS A N 1
ATOM 632 C CA . LYS A 1 81 ? 11.667 -2.087 -5.256 1.00 90.75 81 LYS A CA 1
ATOM 633 C C . LYS A 1 81 ? 10.682 -2.493 -4.176 1.00 90.75 81 LYS A C 1
ATOM 635 O O . LYS A 1 81 ? 9.538 -2.829 -4.462 1.00 90.75 81 LYS A O 1
ATOM 640 N N . MET A 1 82 ? 11.125 -2.426 -2.927 1.00 93.31 82 MET A N 1
ATOM 641 C CA . MET A 1 82 ? 10.299 -2.736 -1.767 1.00 93.31 82 MET A CA 1
ATOM 642 C C . MET A 1 82 ? 10.408 -1.622 -0.731 1.00 93.31 82 MET A C 1
ATOM 644 O O . MET A 1 82 ? 11.509 -1.159 -0.431 1.00 93.31 82 MET A O 1
ATOM 648 N N . ALA A 1 83 ? 9.270 -1.235 -0.166 1.00 93.31 83 ALA A N 1
ATOM 649 C CA . ALA A 1 83 ? 9.186 -0.336 0.971 1.00 93.31 83 ALA A CA 1
ATOM 650 C C . ALA A 1 83 ? 8.514 -1.074 2.137 1.00 93.31 83 ALA A C 1
ATOM 652 O O . ALA A 1 83 ? 7.362 -1.496 2.035 1.00 93.31 83 ALA A O 1
ATOM 653 N N . ASP A 1 84 ? 9.262 -1.267 3.223 1.00 93.56 84 ASP A N 1
ATOM 654 C CA . ASP A 1 84 ? 8.803 -1.966 4.426 1.00 93.56 84 ASP A CA 1
ATOM 655 C C . ASP A 1 84 ? 8.356 -0.974 5.511 1.00 93.56 84 ASP A C 1
ATOM 657 O O . ASP A 1 84 ? 8.726 0.200 5.484 1.00 93.56 84 ASP A O 1
ATOM 661 N N . HIS A 1 85 ? 7.593 -1.465 6.491 1.00 93.31 85 HIS A N 1
ATOM 662 C CA . HIS A 1 85 ? 7.124 -0.699 7.647 1.00 93.31 85 HIS A CA 1
ATOM 663 C C . HIS A 1 85 ? 6.294 0.546 7.286 1.00 93.31 85 HIS A C 1
ATOM 665 O O . HIS A 1 85 ? 6.356 1.575 7.960 1.00 93.31 85 HIS A O 1
ATOM 671 N N . ILE A 1 86 ? 5.468 0.443 6.245 1.00 94.31 86 ILE A N 1
ATOM 672 C CA . ILE A 1 86 ? 4.606 1.539 5.802 1.00 94.31 86 ILE A CA 1
ATOM 673 C C . ILE A 1 86 ? 3.401 1.679 6.734 1.00 94.31 86 ILE A C 1
ATOM 675 O O . ILE A 1 86 ? 2.698 0.705 7.011 1.00 94.31 86 ILE A O 1
ATOM 679 N N . LEU A 1 87 ? 3.163 2.904 7.201 1.00 94.56 87 LEU A N 1
ATOM 680 C CA . LEU A 1 87 ? 2.028 3.279 8.040 1.00 94.56 87 LEU A CA 1
ATOM 681 C C . LEU A 1 87 ? 1.054 4.133 7.228 1.00 94.56 87 LEU A C 1
ATOM 683 O O . LEU A 1 87 ? 1.477 5.057 6.538 1.00 94.56 87 LEU A O 1
ATOM 687 N N . CYS A 1 88 ? -0.239 3.826 7.310 1.00 94.94 88 CYS A N 1
ATOM 688 C CA . CYS A 1 88 ? -1.270 4.607 6.632 1.00 94.94 88 CYS A CA 1
ATOM 689 C C . CYS A 1 88 ? -1.733 5.803 7.466 1.00 94.94 88 CYS A C 1
ATOM 691 O O . CYS A 1 88 ? -1.813 5.721 8.695 1.00 94.94 88 CYS A O 1
ATOM 693 N N . ASP A 1 89 ? -2.206 6.848 6.798 1.00 94.44 89 ASP A N 1
ATOM 694 C CA . ASP A 1 89 ? -2.871 7.970 7.455 1.00 94.44 89 ASP A CA 1
ATOM 695 C C . ASP A 1 89 ? -4.273 7.575 7.929 1.00 94.44 89 ASP A C 1
ATOM 697 O O . ASP A 1 89 ? -4.982 6.828 7.255 1.00 94.44 89 ASP A O 1
ATOM 701 N N . THR A 1 90 ? -4.698 8.075 9.090 1.00 94.75 90 THR A N 1
ATOM 702 C CA . THR A 1 90 ? -6.087 7.912 9.546 1.00 94.75 90 THR A CA 1
ATOM 703 C C . THR A 1 90 ? -6.970 8.979 8.915 1.00 94.75 90 THR A C 1
ATOM 705 O O . THR A 1 90 ? -6.717 10.172 9.074 1.00 94.75 90 THR A O 1
ATOM 708 N N . VAL A 1 91 ? -8.039 8.555 8.246 1.00 94.38 91 VAL A N 1
ATOM 709 C CA . VAL A 1 91 ? -8.999 9.437 7.568 1.00 94.38 91 VAL A CA 1
ATOM 710 C C . VAL A 1 91 ? -10.437 9.037 7.883 1.00 94.38 91 VAL A C 1
ATOM 712 O O . VAL A 1 91 ? -10.700 7.901 8.272 1.00 94.38 91 VAL A O 1
ATOM 715 N N . ASP A 1 92 ? -11.387 9.954 7.699 1.00 92.38 92 ASP A N 1
ATOM 716 C CA . ASP A 1 92 ? -12.814 9.614 7.674 1.00 92.38 92 ASP A CA 1
ATOM 717 C C . ASP A 1 92 ? -13.223 9.295 6.233 1.00 92.38 92 ASP A C 1
ATOM 719 O O . ASP A 1 92 ? -13.086 10.144 5.350 1.00 92.38 92 ASP A O 1
ATOM 723 N N . LEU A 1 93 ? -13.753 8.092 5.995 1.00 85.62 93 LEU A N 1
ATOM 724 C CA . LEU A 1 93 ? -14.210 7.647 4.673 1.00 85.62 93 LEU A CA 1
ATOM 725 C C . LEU A 1 93 ? -15.235 8.581 4.031 1.00 85.62 93 LEU A C 1
ATOM 727 O O . LEU A 1 93 ? -15.371 8.586 2.814 1.00 85.62 93 LEU A O 1
ATOM 731 N N . LYS A 1 94 ? -15.965 9.370 4.821 1.00 82.56 94 LYS A N 1
ATOM 732 C CA . LYS A 1 94 ? -16.942 10.329 4.287 1.00 82.56 94 LYS A CA 1
ATOM 733 C C . LYS A 1 94 ? -16.315 11.558 3.633 1.00 82.56 94 LYS A C 1
ATOM 735 O O . LYS A 1 94 ? -17.035 12.310 2.984 1.00 82.56 94 LYS A O 1
ATOM 740 N N . LEU A 1 95 ? -15.025 11.793 3.863 1.00 73.31 95 LEU A N 1
ATOM 741 C CA . LEU A 1 95 ? -14.288 12.967 3.392 1.00 73.31 95 LEU A CA 1
ATOM 742 C C . LEU A 1 95 ? -13.346 12.651 2.217 1.00 73.31 95 LEU A C 1
ATOM 744 O O . LEU A 1 95 ? -12.610 13.541 1.789 1.00 73.31 95 LEU A O 1
ATOM 748 N N . LEU A 1 96 ? -13.353 11.404 1.733 1.00 69.31 96 LEU A N 1
ATOM 749 C CA . LEU A 1 96 ? -12.558 10.915 0.602 1.00 69.31 96 LEU A CA 1
ATOM 750 C C . LEU A 1 96 ? -13.308 11.041 -0.725 1.00 69.31 96 LEU A C 1
ATOM 752 O O . LEU A 1 96 ? -12.633 11.406 -1.715 1.00 69.31 96 LEU A O 1
#

Sequence (96 aa):
MILNPVLINQAATVPASLLHLDVDPNAERFMVIDRKTAALLYHSKTLGQSIHKVVFP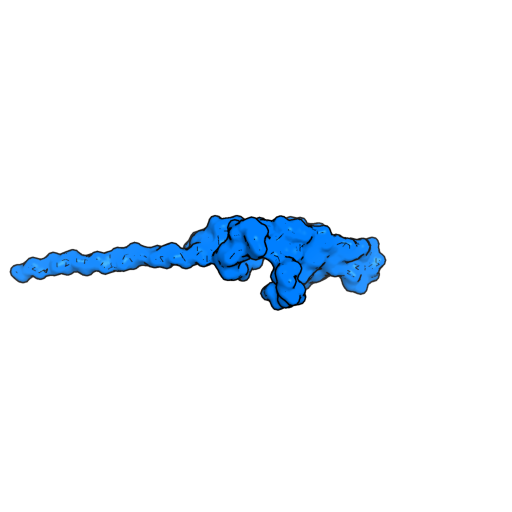LQYSIPDASLCVLLFDDDREFESKMADHILCDTVDLKLL

Organism: Pseudoalteromonas ulvae (NCBI:txid107327)